Protein AF-A0A4Y9N302-F1 (afdb_monomer)

Radius of gyration: 17.08 Å; Cα contacts (8 Å, |Δi|>4): 299; chains: 1; bounding box: 38×43×48 Å

Solvent-accessible surface area (backbone atoms only — not comparable to full-atom values): 9392 Å² total; per-residue (Å²): 112,62,67,74,56,30,65,70,65,57,60,76,39,62,42,26,32,60,90,46,72,69,55,69,71,56,55,50,49,27,52,61,45,20,74,65,37,70,41,76,93,71,34,66,28,55,51,74,52,76,30,63,53,69,68,52,46,50,50,50,50,64,43,57,48,73,96,61,83,72,51,81,61,54,59,28,48,70,27,34,35,30,40,37,32,38,20,17,19,53,60,39,44,34,54,58,49,28,35,84,93,62,80,48,62,79,53,60,65,85,80,45,90,61,65,54,36,53,52,30,35,50,45,16,50,48,37,28,50,45,42,32,39,51,74,73,32,29,28,28,79,46,73,67,50,78,88,27,49,64,54,43,27,62,76,69,68,50,55,90,63,48,41,78,72,27,34,38,35,33,22,39,66,91

Mean predicted aligned error: 3.09 Å

Foldseek 3Di:
DPLVVLVVPQDAFQAFQLVFADDVVLVVVLQVQLQVFDADLNLSQKDKDKDQDLVSLVLLCVLQDDPDDDDPRRVRNSSQRIKIFIWFFQVSVLCSCLDPVNPHNPSDCVVCPDSRSLVRSVRSLVSSSSSLVVVQKHKHWAARDPVSQVVSCVSRVPDPSIGGSTMIRIHHRD

pLDDT: mean 96.17, std 3.77, range [78.62, 98.88]

Sequence (174 aa):
MEFASVVRRRHMVRDYDPDRPVPPQVRDRLLEHAVRAPSAGFSQGWAFLVLESAEERDLFWSVTTDDGAPDGWLTRMRRAPLLVVPLSNKSAYLDRYAEPDKGWTDRDESRWPVPYWDVDAGMASLLMLLTAVDEGLGACFFGVPGERVAGFREAFGVPPEYRPVGCVSVGYPG

Secondary structure (DSSP, 8-state):
--HHHHHHH--B---B-TTSPPPHHHHHHHHHHHTTS--G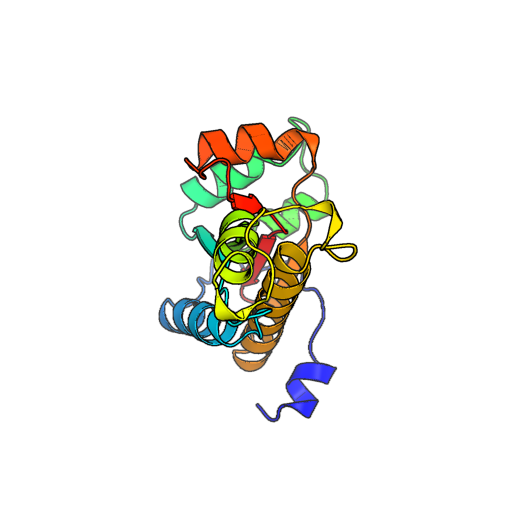GG---EEEEEE-SHHHHHHHHHHHS-SSPP-HHHHHHTT-SEEEEEEEEHHHHHHHHTSGGGS--S--GGG-SS-HHHHHHHHHHHHHHHHHHHTT-EEEEEPPPGGGHHHHHHHHT--TTEEE--EEEEE-B-

Structure (mmCIF, N/CA/C/O backbone):
data_AF-A0A4Y9N302-F1
#
_entry.id   AF-A0A4Y9N302-F1
#
loop_
_atom_site.group_PDB
_atom_site.id
_atom_site.type_symbol
_atom_site.label_atom_id
_atom_site.label_alt_id
_atom_site.label_comp_id
_atom_site.label_asym_id
_atom_site.label_entity_id
_atom_site.label_seq_id
_atom_site.pdbx_PDB_ins_code
_atom_site.Cartn_x
_atom_site.Cartn_y
_atom_site.Cartn_z
_atom_site.occupancy
_atom_site.B_iso_or_equiv
_atom_site.auth_seq_id
_atom_site.auth_comp_id
_atom_site.auth_asym_id
_atom_site.auth_atom_id
_atom_site.pdbx_PDB_model_num
ATOM 1 N N . MET A 1 1 ? -7.399 -20.705 6.378 1.00 86.88 1 MET A N 1
ATOM 2 C CA . MET A 1 1 ? -8.772 -20.884 5.841 1.00 86.88 1 MET A CA 1
ATOM 3 C C . MET A 1 1 ? -8.670 -21.514 4.454 1.00 86.88 1 MET A C 1
ATOM 5 O O . MET A 1 1 ? -7.649 -21.350 3.806 1.00 86.88 1 MET A O 1
ATOM 9 N N . GLU A 1 2 ? -9.690 -22.222 3.959 1.00 96.19 2 GLU A N 1
ATOM 10 C CA . GLU A 1 2 ? -9.692 -22.654 2.549 1.00 96.19 2 GLU A CA 1
ATOM 11 C C . GLU A 1 2 ? -9.804 -21.452 1.596 1.00 96.19 2 GLU A C 1
ATOM 13 O O . GLU A 1 2 ? -10.616 -20.551 1.832 1.00 96.19 2 GLU A O 1
ATOM 18 N N . PHE A 1 3 ? -9.057 -21.459 0.487 1.00 97.12 3 PHE A N 1
ATOM 19 C CA . PHE A 1 3 ? -8.963 -20.317 -0.439 1.00 97.12 3 PHE A CA 1
ATOM 20 C C . PHE A 1 3 ? -10.329 -19.816 -0.936 1.00 97.12 3 PHE A C 1
ATOM 22 O O . PHE A 1 3 ? -10.603 -18.616 -0.930 1.00 97.12 3 PHE A O 1
ATOM 29 N N . ALA A 1 4 ? -11.238 -20.726 -1.300 1.00 97.94 4 ALA A N 1
ATOM 30 C CA . ALA A 1 4 ? -12.578 -20.352 -1.757 1.00 97.94 4 ALA A CA 1
ATOM 31 C C . ALA A 1 4 ? -13.372 -19.563 -0.697 1.00 97.94 4 ALA A C 1
ATOM 33 O O . ALA A 1 4 ? -14.186 -18.701 -1.036 1.00 97.94 4 ALA A O 1
ATOM 34 N N . SER A 1 5 ? -13.133 -19.833 0.588 1.00 98.00 5 SER A N 1
ATOM 35 C CA . SER A 1 5 ? -13.753 -19.096 1.691 1.00 98.00 5 SER A CA 1
ATOM 36 C C . SER A 1 5 ? -13.140 -17.706 1.851 1.00 98.00 5 SER A C 1
ATOM 38 O O . SER A 1 5 ? -13.890 -16.755 2.063 1.00 98.00 5 SER A O 1
ATOM 40 N N . VAL A 1 6 ? -11.822 -17.568 1.673 1.00 98.31 6 VAL A N 1
ATOM 41 C CA . VAL A 1 6 ? -11.130 -16.267 1.672 1.00 98.31 6 VAL A CA 1
ATOM 42 C C . VAL A 1 6 ? -11.713 -15.364 0.585 1.00 98.31 6 VAL A C 1
ATOM 44 O O . VAL A 1 6 ? -12.171 -14.259 0.870 1.00 98.31 6 VAL A O 1
ATOM 47 N N . VAL A 1 7 ? -11.797 -15.867 -0.650 1.00 97.94 7 VAL A N 1
ATOM 48 C CA . VAL A 1 7 ? -12.329 -15.109 -1.794 1.00 97.94 7 VAL A CA 1
ATOM 49 C C . VAL A 1 7 ? -13.774 -14.662 -1.559 1.00 97.94 7 VAL A C 1
ATOM 51 O O . VAL A 1 7 ? -14.108 -13.511 -1.829 1.00 97.94 7 VAL A O 1
ATOM 54 N N . ARG A 1 8 ? -14.631 -15.540 -1.018 1.00 97.88 8 ARG A N 1
ATOM 55 C CA . ARG A 1 8 ? -16.038 -15.212 -0.719 1.00 97.88 8 ARG A CA 1
ATOM 56 C C . ARG A 1 8 ? -16.192 -14.194 0.407 1.00 97.88 8 ARG A C 1
ATOM 58 O O . ARG A 1 8 ? -17.099 -13.371 0.353 1.00 97.88 8 ARG A O 1
ATOM 65 N N . ARG A 1 9 ? -15.352 -14.275 1.442 1.00 97.50 9 ARG A N 1
ATOM 66 C CA . ARG A 1 9 ? -15.421 -13.388 2.613 1.00 97.50 9 ARG A CA 1
ATOM 67 C C . ARG A 1 9 ? -14.795 -12.029 2.363 1.00 97.50 9 ARG A C 1
ATOM 69 O O . ARG A 1 9 ? -15.166 -11.078 3.047 1.00 97.50 9 ARG A O 1
ATOM 76 N N . ARG A 1 10 ? -13.864 -11.918 1.414 1.00 97.06 10 ARG A N 1
ATOM 77 C CA . ARG A 1 10 ? -13.192 -10.658 1.111 1.00 97.06 10 ARG A CA 1
ATOM 78 C C . ARG A 1 10 ? -14.229 -9.583 0.775 1.00 97.06 10 ARG A C 1
ATOM 80 O O . ARG A 1 10 ? -14.979 -9.693 -0.193 1.00 97.06 10 ARG A O 1
ATOM 87 N N . HIS A 1 11 ? -14.232 -8.519 1.571 1.00 97.56 11 HIS A N 1
ATOM 88 C CA . HIS A 1 11 ? -14.958 -7.263 1.376 1.00 97.56 11 HIS A CA 1
ATOM 89 C C . HIS A 1 11 ? -14.123 -6.108 1.942 1.00 97.56 11 HIS A C 1
ATOM 91 O O . HIS A 1 11 ? -13.167 -6.346 2.672 1.00 97.56 11 HIS A O 1
ATOM 97 N N . MET A 1 12 ? -14.412 -4.870 1.527 1.00 98.38 12 MET A N 1
ATOM 98 C CA . MET A 1 12 ? -13.672 -3.706 2.028 1.00 98.38 12 MET A CA 1
ATOM 99 C C . MET A 1 12 ? -14.248 -3.296 3.385 1.00 98.38 12 MET A C 1
ATOM 101 O O . MET A 1 12 ? -15.360 -2.763 3.435 1.00 98.38 12 MET A O 1
ATOM 105 N N . VAL A 1 13 ? -13.500 -3.554 4.456 1.00 98.38 13 VAL A N 1
ATOM 106 C CA . VAL A 1 13 ? -13.839 -3.155 5.830 1.00 98.38 13 VAL A CA 1
ATOM 107 C C . VAL A 1 13 ? -13.340 -1.736 6.054 1.00 98.38 13 VAL A C 1
ATOM 109 O O . VAL A 1 13 ? -12.205 -1.428 5.731 1.00 98.38 13 VAL A O 1
ATOM 112 N N . ARG A 1 14 ? -14.201 -0.842 6.537 1.00 97.94 14 ARG A N 1
ATOM 113 C CA . ARG A 1 14 ? -13.901 0.600 6.618 1.00 97.94 14 ARG A CA 1
ATOM 114 C C . ARG A 1 14 ? -14.099 1.169 8.017 1.00 97.94 14 ARG A C 1
ATOM 116 O O . ARG A 1 14 ? -14.286 2.370 8.157 1.00 97.94 14 ARG A O 1
ATOM 123 N N . ASP A 1 15 ? -14.126 0.292 9.011 1.00 98.25 15 ASP A N 1
ATOM 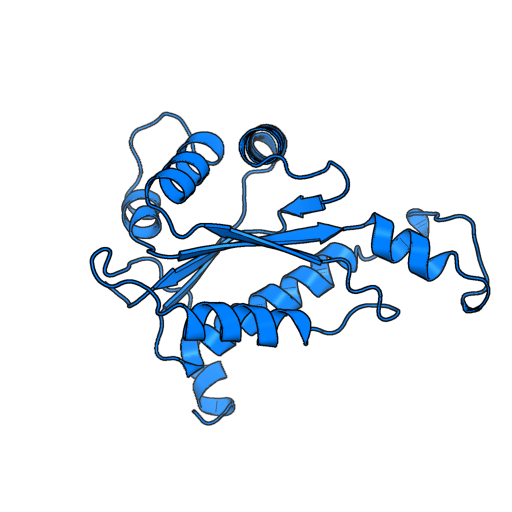124 C CA . ASP A 1 15 ? -14.219 0.616 10.427 1.00 98.25 15 ASP A CA 1
ATOM 125 C C . ASP A 1 15 ? -13.499 -0.466 11.225 1.00 98.25 15 ASP A C 1
ATOM 127 O O . ASP A 1 15 ? -13.547 -1.644 10.856 1.00 98.25 15 ASP A O 1
ATOM 131 N N . TYR A 1 16 ? -12.816 -0.053 12.282 1.00 98.44 16 TYR A N 1
ATOM 132 C CA . TYR A 1 16 ? -11.851 -0.881 12.987 1.00 98.44 16 TYR A CA 1
ATOM 133 C C . TYR A 1 16 ? -11.934 -0.675 14.497 1.00 98.44 16 TYR A C 1
ATOM 135 O O . TYR A 1 16 ? -12.351 0.386 14.964 1.00 98.44 16 TYR A O 1
ATOM 143 N N . ASP A 1 17 ? -11.501 -1.676 15.252 1.00 97.75 17 ASP A N 1
ATOM 144 C CA . ASP A 1 17 ? -11.168 -1.553 16.669 1.00 97.75 17 ASP A CA 1
ATOM 145 C C . ASP A 1 17 ? -9.776 -0.893 16.805 1.00 97.75 17 ASP A C 1
ATOM 147 O O . ASP A 1 17 ? -8.774 -1.524 16.447 1.00 97.75 17 ASP A O 1
ATOM 151 N N . PRO A 1 18 ? -9.684 0.370 17.271 1.00 95.25 18 PRO A N 1
ATOM 152 C CA . PRO A 1 18 ? -8.421 1.096 17.365 1.00 95.25 18 PRO A CA 1
ATOM 153 C C . PRO A 1 18 ? -7.552 0.626 18.536 1.00 95.25 18 PRO A C 1
ATOM 155 O O . PRO A 1 18 ? -6.348 0.877 18.525 1.00 95.25 18 PRO A O 1
ATOM 158 N N . ASP A 1 19 ? -8.140 -0.051 19.527 1.00 95.69 19 ASP A N 1
ATOM 159 C CA . ASP A 1 19 ? -7.452 -0.481 20.747 1.00 95.69 19 ASP A CA 1
ATOM 160 C C . ASP A 1 19 ? -6.820 -1.871 20.583 1.00 95.69 19 ASP A C 1
ATOM 162 O O . ASP A 1 19 ? -6.051 -2.331 21.434 1.00 95.69 19 ASP A O 1
ATOM 166 N N . ARG A 1 20 ? -7.115 -2.550 19.467 1.00 97.12 20 ARG A N 1
ATOM 167 C CA . ARG A 1 20 ? -6.610 -3.887 19.165 1.00 97.12 20 ARG A CA 1
ATOM 168 C C . ARG A 1 20 ? -5.580 -3.862 18.027 1.00 97.12 20 ARG A C 1
ATOM 170 O O . ARG A 1 20 ? -5.960 -3.847 16.854 1.00 97.12 20 ARG A O 1
ATOM 177 N N . PRO A 1 21 ? -4.272 -3.939 18.336 1.00 96.25 21 PRO A N 1
ATOM 178 C CA . PRO A 1 21 ? -3.229 -3.879 17.318 1.00 96.25 21 PRO A CA 1
ATOM 179 C C . PRO A 1 21 ? -3.206 -5.135 16.437 1.00 96.25 21 PRO A C 1
ATOM 181 O O . PRO A 1 21 ? -3.556 -6.239 16.869 1.00 96.25 21 PRO A O 1
ATOM 184 N N . VAL A 1 22 ? -2.726 -4.977 15.201 1.00 98.25 22 VAL A N 1
ATOM 185 C CA . VAL A 1 22 ? -2.366 -6.110 14.338 1.00 98.25 22 VAL A CA 1
ATOM 186 C C . VAL A 1 22 ? -1.066 -6.723 14.874 1.00 98.25 22 VAL A C 1
ATOM 188 O O . VAL A 1 22 ? -0.086 -5.996 15.025 1.00 98.25 22 VAL A O 1
ATOM 191 N N . PRO A 1 23 ? -1.012 -8.034 15.179 1.00 97.88 23 PRO A N 1
ATOM 192 C CA . PRO A 1 23 ? 0.224 -8.647 15.654 1.00 97.88 23 PRO A CA 1
ATOM 193 C C . PRO A 1 23 ? 1.345 -8.533 14.602 1.00 97.88 23 PRO A C 1
ATOM 195 O O . PRO A 1 23 ? 1.070 -8.776 13.422 1.00 97.88 23 PRO A O 1
ATOM 198 N N . PRO A 1 24 ? 2.606 -8.259 14.991 1.00 97.75 24 PRO A N 1
ATOM 199 C CA . PRO A 1 24 ? 3.719 -8.107 14.048 1.00 97.75 24 PRO A CA 1
ATOM 200 C C . PRO A 1 24 ? 3.880 -9.287 13.085 1.00 97.75 24 PRO A C 1
ATOM 202 O O . PRO A 1 24 ? 4.119 -9.097 11.901 1.00 97.75 24 PRO A O 1
ATOM 205 N N . GLN A 1 25 ? 3.636 -10.514 13.550 1.00 98.19 25 GLN A N 1
ATOM 206 C CA . GLN A 1 25 ? 3.733 -11.717 12.717 1.00 98.19 25 GLN A CA 1
ATOM 207 C C . GLN A 1 25 ? 2.663 -11.759 11.619 1.00 98.19 25 GLN A C 1
ATOM 209 O O . GLN A 1 25 ? 2.878 -12.367 10.576 1.00 98.19 25 GLN A O 1
ATOM 214 N N . VAL A 1 26 ? 1.502 -11.137 11.845 1.00 98.06 26 VAL A N 1
ATOM 215 C CA . VAL A 1 26 ? 0.450 -11.020 10.828 1.00 98.06 26 VAL A CA 1
ATOM 216 C C . VAL A 1 26 ? 0.833 -9.966 9.790 1.00 98.06 26 VAL A C 1
ATOM 218 O O . VAL A 1 26 ? 0.681 -10.207 8.594 1.00 98.06 26 VAL A O 1
ATOM 221 N N . ARG A 1 27 ? 1.383 -8.825 10.228 1.00 98.00 27 ARG A N 1
ATOM 222 C CA . ARG A 1 27 ? 1.984 -7.820 9.336 1.00 98.00 27 ARG A CA 1
ATOM 223 C C . ARG A 1 27 ? 3.083 -8.435 8.471 1.00 98.00 27 ARG A C 1
ATOM 225 O O . ARG A 1 27 ? 3.084 -8.230 7.262 1.00 98.00 27 ARG A O 1
ATOM 232 N N . ASP A 1 28 ? 3.981 -9.213 9.060 1.00 98.50 28 ASP A N 1
ATOM 233 C CA . ASP A 1 28 ? 5.071 -9.844 8.318 1.00 98.50 28 ASP A CA 1
ATOM 234 C C . ASP A 1 28 ? 4.516 -10.824 7.272 1.00 98.50 28 ASP A C 1
ATOM 236 O O . ASP A 1 28 ? 4.903 -10.750 6.109 1.00 98.50 28 ASP A O 1
ATOM 240 N N . ARG A 1 29 ? 3.501 -11.633 7.621 1.00 98.62 29 ARG A N 1
ATOM 241 C CA . ARG A 1 29 ? 2.801 -12.501 6.654 1.00 98.62 29 ARG A CA 1
ATOM 242 C C . ARG A 1 29 ? 2.115 -11.732 5.524 1.00 98.62 29 ARG A C 1
ATOM 244 O O . ARG A 1 29 ? 2.146 -12.184 4.381 1.00 98.62 29 ARG A O 1
ATOM 251 N N . LEU A 1 30 ? 1.519 -10.568 5.808 1.00 98.56 30 LEU A N 1
ATOM 252 C CA . LEU A 1 30 ? 0.952 -9.693 4.772 1.00 98.56 30 LEU A CA 1
ATOM 253 C C . LEU A 1 30 ? 2.017 -9.322 3.733 1.00 98.56 30 LEU A C 1
ATOM 255 O O . LEU A 1 30 ? 1.771 -9.455 2.534 1.00 98.56 30 LEU A O 1
ATOM 259 N N . LEU A 1 31 ? 3.201 -8.907 4.188 1.00 98.69 31 LEU A N 1
ATOM 260 C CA . LEU A 1 31 ? 4.313 -8.511 3.322 1.00 98.69 31 LEU A CA 1
ATOM 261 C C . LEU A 1 31 ? 4.943 -9.712 2.602 1.00 98.69 31 LEU A C 1
ATOM 263 O O . LEU A 1 31 ? 5.202 -9.639 1.402 1.00 98.69 31 LEU A O 1
ATOM 267 N N . GLU A 1 32 ? 5.131 -10.835 3.298 1.00 98.56 32 GLU A N 1
ATOM 268 C CA . GLU A 1 32 ? 5.638 -12.088 2.726 1.00 98.56 32 GLU A CA 1
ATOM 269 C C . GLU A 1 32 ? 4.752 -12.599 1.589 1.00 98.56 32 GLU A C 1
ATOM 271 O O . GLU A 1 32 ? 5.259 -13.070 0.570 1.00 98.56 32 GLU A O 1
ATOM 276 N N . HIS A 1 33 ? 3.430 -12.499 1.727 1.00 98.69 33 HIS A N 1
ATOM 277 C CA . HIS A 1 33 ? 2.511 -12.840 0.647 1.00 98.69 33 HIS A CA 1
ATOM 278 C C . HIS A 1 33 ? 2.482 -11.766 -0.442 1.00 98.69 33 HIS A C 1
ATOM 280 O O . HIS A 1 33 ? 2.421 -12.117 -1.617 1.00 98.69 33 HIS A O 1
ATOM 286 N N . ALA A 1 34 ? 2.584 -10.478 -0.098 1.00 98.62 34 ALA A N 1
ATOM 287 C CA . ALA A 1 34 ? 2.632 -9.395 -1.082 1.00 98.62 34 ALA A CA 1
ATOM 288 C C . ALA A 1 34 ? 3.779 -9.582 -2.090 1.00 98.62 34 ALA A C 1
ATOM 290 O O . ALA A 1 34 ? 3.559 -9.473 -3.296 1.00 98.62 34 ALA A O 1
ATOM 291 N N . VAL A 1 35 ? 4.978 -9.957 -1.623 1.00 98.06 35 VAL A N 1
ATOM 292 C CA . VAL A 1 35 ? 6.149 -10.194 -2.493 1.00 98.06 35 VAL A CA 1
ATOM 293 C C . VAL A 1 35 ? 6.038 -11.456 -3.359 1.00 98.06 35 VAL A C 1
ATOM 295 O O . VAL A 1 35 ? 6.882 -11.682 -4.224 1.00 98.06 35 VAL A O 1
ATOM 298 N N . ARG A 1 36 ? 5.006 -12.289 -3.160 1.00 98.31 36 ARG A N 1
ATOM 299 C CA . ARG A 1 36 ? 4.688 -13.430 -4.037 1.00 98.31 36 ARG A CA 1
ATOM 300 C C . ARG A 1 36 ? 3.814 -13.046 -5.227 1.00 98.31 36 ARG A C 1
ATOM 302 O O . ARG A 1 36 ? 3.517 -13.919 -6.045 1.00 98.31 36 ARG A O 1
ATOM 309 N N . ALA A 1 37 ? 3.401 -11.784 -5.335 1.00 97.88 37 ALA A N 1
ATOM 310 C CA . ALA A 1 37 ? 2.712 -11.295 -6.518 1.00 97.88 37 ALA A CA 1
ATOM 311 C C . ALA A 1 37 ? 3.556 -11.542 -7.780 1.00 97.88 37 ALA A C 1
ATOM 313 O O . ALA A 1 37 ? 4.791 -11.496 -7.726 1.00 97.88 37 ALA A O 1
ATOM 314 N N . PRO A 1 38 ? 2.922 -11.822 -8.931 1.00 97.50 38 PRO A N 1
ATOM 315 C CA . PRO A 1 38 ? 3.657 -11.872 -10.184 1.00 97.50 38 PRO A CA 1
ATOM 316 C C . PRO A 1 38 ? 4.281 -10.498 -10.469 1.00 97.50 38 PRO A C 1
ATOM 318 O O . PRO A 1 38 ? 3.702 -9.466 -10.139 1.00 97.50 38 PRO A O 1
ATOM 321 N N . SER A 1 39 ? 5.458 -10.496 -11.102 1.00 97.50 39 SER A N 1
ATOM 322 C CA . SER A 1 39 ? 6.024 -9.292 -11.715 1.00 97.50 39 SER A CA 1
ATOM 323 C C . SER A 1 39 ? 6.430 -9.539 -13.154 1.00 97.50 39 SER A C 1
ATOM 325 O O . SER A 1 39 ? 7.086 -10.541 -13.466 1.00 97.50 39 SER A O 1
ATOM 327 N N . ALA A 1 40 ? 6.110 -8.596 -14.037 1.00 95.56 40 ALA A N 1
ATOM 328 C CA . ALA A 1 40 ? 6.573 -8.632 -15.414 1.00 95.56 40 ALA A CA 1
ATOM 329 C C . ALA A 1 40 ? 8.108 -8.711 -15.443 1.00 95.56 40 ALA A C 1
ATOM 331 O O . ALA A 1 40 ? 8.804 -7.904 -14.830 1.00 95.56 40 ALA A O 1
ATOM 332 N N . GLY A 1 41 ? 8.656 -9.706 -16.146 1.00 94.00 41 GLY A N 1
ATOM 333 C CA . GLY A 1 41 ? 10.107 -9.908 -16.247 1.00 94.00 41 GLY A CA 1
ATOM 334 C C . GLY A 1 41 ? 10.813 -10.243 -14.928 1.00 94.00 41 GLY A C 1
ATOM 335 O O . GLY A 1 41 ? 12.040 -10.185 -14.899 1.00 94.00 41 GLY A O 1
ATOM 336 N N . PHE A 1 42 ? 10.067 -10.600 -13.874 1.00 95.69 42 PHE A N 1
ATOM 337 C CA . PHE A 1 42 ? 10.581 -10.759 -12.510 1.00 95.69 42 PHE A CA 1
ATOM 338 C C . PHE A 1 42 ? 11.210 -9.469 -11.950 1.00 95.69 42 PHE A C 1
ATOM 340 O O . PHE A 1 42 ? 12.169 -9.522 -11.188 1.00 95.69 42 PHE A O 1
ATOM 347 N N . SER A 1 43 ? 10.684 -8.306 -12.358 1.00 96.81 43 SER A N 1
ATOM 348 C CA . SER A 1 43 ? 11.251 -6.993 -12.011 1.00 96.81 43 SER A CA 1
ATOM 349 C C . SER A 1 43 ? 11.113 -6.644 -10.529 1.00 96.81 43 SER A C 1
ATOM 351 O O . SER A 1 43 ? 11.897 -5.844 -10.035 1.00 96.81 43 SER A O 1
ATOM 353 N N . GLN A 1 44 ? 10.110 -7.207 -9.837 1.00 97.06 44 GLN A N 1
ATOM 354 C CA . GLN A 1 44 ? 9.843 -6.968 -8.409 1.00 97.06 44 GLN A CA 1
ATOM 355 C C . GLN A 1 44 ? 9.862 -5.478 -8.023 1.00 97.06 44 GLN A C 1
ATOM 357 O O . GLN A 1 44 ? 10.341 -5.100 -6.957 1.00 97.06 44 GLN A O 1
ATOM 362 N N . GLY A 1 45 ? 9.366 -4.612 -8.915 1.00 97.12 45 GLY A N 1
ATOM 363 C CA . GLY A 1 45 ? 9.432 -3.160 -8.756 1.00 97.12 45 GLY A CA 1
ATOM 364 C C . GLY A 1 45 ? 8.356 -2.632 -7.816 1.00 97.12 45 GLY A C 1
ATOM 365 O O . GLY A 1 45 ? 7.535 -1.814 -8.225 1.00 97.12 45 GLY A O 1
ATOM 366 N N . TRP A 1 46 ? 8.340 -3.124 -6.581 1.00 97.00 46 TRP A N 1
ATOM 367 C CA . TRP A 1 46 ? 7.468 -2.666 -5.509 1.00 97.00 46 TRP A CA 1
ATOM 368 C C . TRP A 1 46 ? 8.260 -2.403 -4.230 1.00 97.00 46 TRP A C 1
ATOM 370 O O . TRP A 1 46 ? 9.262 -3.056 -3.945 1.00 97.00 46 TRP A O 1
ATOM 380 N N . ALA A 1 47 ? 7.765 -1.471 -3.427 1.00 98.00 47 ALA A N 1
ATOM 381 C CA . ALA A 1 47 ? 8.150 -1.295 -2.034 1.00 98.00 47 ALA A CA 1
ATOM 382 C C . ALA A 1 47 ? 6.889 -1.112 -1.183 1.00 98.00 47 ALA A C 1
ATOM 384 O O . ALA A 1 47 ? 5.825 -0.770 -1.702 1.00 98.00 47 ALA A O 1
ATOM 385 N N . PHE A 1 48 ? 6.997 -1.335 0.123 1.00 98.62 48 PHE A N 1
ATOM 386 C CA . PHE A 1 48 ? 5.873 -1.215 1.047 1.00 98.62 48 PHE A CA 1
ATOM 387 C C . PHE A 1 48 ? 6.270 -0.295 2.196 1.00 98.62 48 PHE A C 1
ATOM 389 O O . PHE A 1 48 ? 7.151 -0.635 2.982 1.00 98.62 48 PHE A O 1
ATOM 396 N N . LEU A 1 49 ? 5.629 0.871 2.283 1.00 98.69 49 LEU A N 1
ATOM 397 C CA . LEU A 1 49 ? 5.749 1.741 3.449 1.00 98.69 49 LEU A CA 1
ATOM 398 C C . LEU A 1 49 ? 4.729 1.278 4.492 1.00 98.69 49 LEU A C 1
ATOM 400 O O . LEU A 1 49 ? 3.526 1.291 4.235 1.00 98.69 49 LEU A O 1
ATOM 404 N N . VAL A 1 50 ? 5.221 0.843 5.644 1.00 98.69 50 VAL A N 1
ATOM 405 C CA . VAL A 1 50 ? 4.418 0.315 6.749 1.00 98.69 50 VAL A CA 1
ATOM 406 C C . VAL A 1 50 ? 4.305 1.391 7.819 1.00 98.69 50 VAL A C 1
ATOM 408 O O . VAL A 1 50 ? 5.325 1.930 8.232 1.00 98.69 50 VAL A O 1
ATOM 411 N N . LEU A 1 51 ? 3.081 1.685 8.255 1.00 98.62 51 LEU A N 1
ATOM 412 C CA . LEU A 1 51 ? 2.780 2.680 9.282 1.00 98.62 51 LEU A CA 1
ATOM 413 C C . LEU A 1 51 ? 1.999 2.000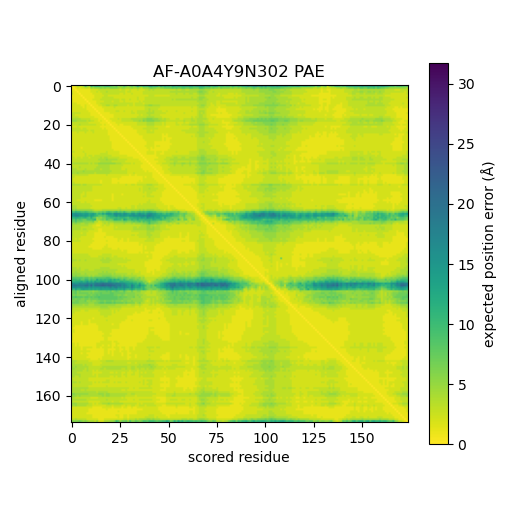 10.413 1.00 98.62 51 LEU A C 1
ATOM 415 O O . LEU A 1 51 ? 0.852 1.576 10.220 1.00 98.62 51 LEU A O 1
ATOM 419 N N . GLU A 1 52 ? 2.622 1.887 11.580 1.00 95.62 52 GLU A N 1
ATOM 420 C CA . GLU A 1 52 ? 2.082 1.191 12.756 1.00 95.62 52 GLU A CA 1
ATOM 421 C C . GLU A 1 52 ? 1.848 2.155 13.919 1.00 95.62 52 GLU A C 1
ATOM 423 O O . GLU A 1 52 ? 0.846 2.049 14.635 1.00 95.62 52 GLU A O 1
ATOM 428 N N . SER A 1 53 ? 2.747 3.124 14.104 1.00 96.94 53 SER A N 1
ATOM 429 C CA . SER A 1 53 ? 2.636 4.080 15.198 1.00 96.94 53 SER A CA 1
ATOM 430 C C . SER A 1 53 ? 1.449 5.027 14.984 1.00 96.94 53 SER A C 1
ATOM 432 O O . SER A 1 53 ? 0.959 5.228 13.867 1.00 96.94 53 SER A O 1
ATOM 434 N N . ALA A 1 54 ? 0.932 5.597 16.075 1.00 97.00 54 ALA A N 1
ATOM 435 C CA . ALA A 1 54 ? -0.093 6.632 15.970 1.00 97.00 54 ALA A CA 1
ATOM 436 C C . ALA A 1 54 ? 0.459 7.859 15.230 1.00 97.00 54 ALA A C 1
ATOM 438 O O . ALA A 1 54 ? -0.210 8.368 14.337 1.00 97.00 54 ALA A O 1
ATOM 439 N N . GLU A 1 55 ? 1.703 8.259 15.517 1.00 98.25 55 GLU A N 1
ATOM 440 C CA . GLU A 1 55 ? 2.346 9.404 14.866 1.00 98.25 55 GLU A CA 1
ATOM 441 C C . GLU A 1 55 ? 2.497 9.207 13.350 1.00 98.25 55 GLU A C 1
ATOM 443 O O . GLU A 1 55 ? 2.208 10.118 12.576 1.00 98.25 55 GLU A O 1
ATOM 448 N N . GLU A 1 56 ? 2.904 8.014 12.909 1.00 98.25 56 GLU A N 1
ATOM 449 C CA . GLU A 1 56 ? 3.044 7.673 11.489 1.00 98.25 56 GLU A CA 1
ATOM 450 C C . GLU A 1 56 ? 1.701 7.729 10.753 1.00 98.25 56 GLU A C 1
ATOM 452 O O . GLU A 1 56 ? 1.596 8.286 9.655 1.00 98.25 56 GLU A O 1
ATOM 457 N N . ARG A 1 57 ? 0.651 7.166 11.363 1.00 98.12 57 ARG A N 1
ATOM 458 C CA . ARG A 1 57 ? -0.702 7.178 10.795 1.00 98.12 57 ARG A CA 1
ATOM 459 C C . ARG A 1 57 ? -1.281 8.591 10.780 1.00 98.12 57 ARG A C 1
ATOM 461 O O . ARG A 1 57 ? -1.861 8.987 9.771 1.00 98.12 57 ARG A O 1
ATOM 468 N N . ASP A 1 58 ? -1.091 9.368 11.840 1.00 97.62 58 ASP A N 1
ATOM 469 C CA . ASP A 1 58 ? -1.540 10.761 11.914 1.00 97.62 58 ASP A CA 1
ATOM 470 C C . ASP A 1 58 ? -0.844 11.635 10.867 1.00 97.62 58 ASP A C 1
ATOM 472 O O . ASP A 1 58 ? -1.507 12.431 10.196 1.00 97.62 58 ASP A O 1
ATOM 476 N N . LEU A 1 59 ? 0.463 11.441 10.658 1.00 98.50 59 LEU A N 1
ATOM 477 C CA . LEU A 1 59 ? 1.202 12.094 9.580 1.00 98.50 59 LEU A CA 1
ATOM 478 C C . LEU A 1 59 ? 0.649 11.703 8.206 1.00 98.50 59 LEU A C 1
ATOM 480 O O . LEU A 1 59 ? 0.437 12.570 7.363 1.00 98.50 59 LEU A O 1
ATOM 484 N N . PHE A 1 60 ? 0.360 10.419 7.976 1.00 98.50 60 PHE A N 1
ATOM 485 C CA . PHE A 1 60 ? -0.234 9.976 6.714 1.00 98.50 60 PHE A CA 1
ATOM 486 C C . PHE A 1 60 ? -1.556 10.686 6.447 1.00 98.50 60 PHE A C 1
ATOM 488 O O . PHE A 1 60 ? -1.755 11.235 5.364 1.00 98.50 60 PHE A O 1
ATOM 495 N N . TRP A 1 61 ? -2.456 10.721 7.428 1.00 97.69 61 TRP A N 1
ATOM 496 C CA . TRP A 1 61 ? -3.749 11.371 7.252 1.00 97.69 61 TRP A CA 1
ATOM 497 C C . TRP A 1 61 ? -3.624 12.888 7.098 1.00 97.69 61 TRP A C 1
ATOM 499 O O . TRP A 1 61 ? -4.362 13.458 6.298 1.00 97.69 61 TRP A O 1
ATOM 509 N N . SER A 1 62 ? -2.697 13.549 7.797 1.00 96.81 62 SER A N 1
ATOM 510 C CA . SER A 1 62 ? -2.519 15.003 7.685 1.00 96.81 62 SER A CA 1
ATOM 511 C C . SER A 1 62 ? -2.031 15.443 6.302 1.00 96.81 62 SER A C 1
ATOM 513 O O . SER A 1 62 ? -2.448 16.491 5.823 1.00 96.81 62 SER A O 1
ATOM 515 N N . VAL A 1 63 ? -1.214 14.632 5.620 1.00 97.31 63 VAL A N 1
ATOM 516 C CA . VAL A 1 63 ? -0.682 14.982 4.289 1.00 97.31 63 VAL A CA 1
ATOM 517 C C . VAL A 1 63 ? -1.511 14.440 3.125 1.00 97.31 63 VAL A C 1
ATOM 519 O O . VAL A 1 63 ? -1.328 14.878 1.990 1.00 97.31 63 VAL A O 1
ATOM 522 N N . THR A 1 64 ? -2.419 13.491 3.375 1.0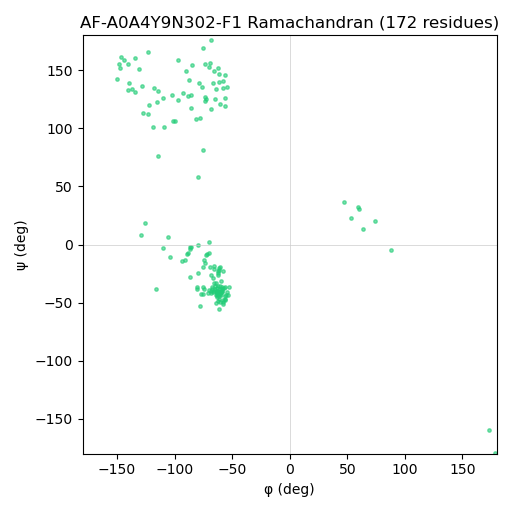0 96.75 64 THR A N 1
ATOM 523 C CA . THR A 1 64 ? -3.235 12.844 2.326 1.00 96.75 64 THR A CA 1
ATOM 524 C C . THR A 1 64 ? -4.715 13.213 2.353 1.00 96.75 64 THR A C 1
ATOM 526 O O . THR A 1 64 ? -5.452 12.791 1.460 1.00 96.75 64 THR A O 1
ATOM 529 N N . THR A 1 65 ? -5.159 14.007 3.329 1.00 94.69 65 THR A N 1
ATOM 530 C CA . THR A 1 65 ? -6.550 14.475 3.438 1.00 94.69 65 THR A CA 1
ATOM 531 C C . THR A 1 65 ? -6.629 15.996 3.475 1.00 94.69 65 THR A C 1
ATOM 533 O O . THR A 1 65 ? -5.614 16.673 3.619 1.00 94.69 65 THR A O 1
ATOM 536 N N . ASP A 1 66 ? -7.828 16.537 3.272 1.00 88.50 66 ASP A N 1
ATOM 537 C CA . ASP A 1 66 ? -8.061 17.977 3.363 1.00 88.50 66 ASP A CA 1
ATOM 538 C C . ASP A 1 66 ? -8.044 18.466 4.816 1.00 88.50 66 ASP A C 1
ATOM 540 O O . ASP A 1 66 ? -8.384 17.726 5.738 1.00 88.50 66 ASP A O 1
ATOM 544 N N . ASP A 1 67 ? -7.739 19.753 5.008 1.00 81.31 67 ASP A N 1
ATOM 545 C CA . ASP A 1 67 ? -7.653 20.408 6.326 1.00 81.31 67 ASP A CA 1
ATOM 546 C C . ASP A 1 67 ? -9.023 20.596 7.019 1.00 81.31 67 ASP A C 1
ATOM 548 O O . ASP A 1 67 ? -9.126 21.199 8.090 1.00 81.31 67 ASP A O 1
ATOM 552 N N . GLY A 1 68 ? -10.104 20.122 6.392 1.00 83.12 68 GLY A N 1
ATOM 553 C CA . GLY A 1 68 ? -11.462 20.186 6.920 1.00 83.12 68 GLY A CA 1
ATOM 554 C C . GLY A 1 68 ? -11.730 19.166 8.030 1.00 83.12 68 GLY A C 1
ATOM 555 O O . GLY A 1 68 ? -10.964 18.232 8.267 1.00 83.12 68 GLY A O 1
ATOM 556 N N . ALA A 1 69 ? -12.873 19.319 8.705 1.00 81.62 69 ALA A N 1
ATOM 557 C CA . ALA A 1 69 ? -13.341 18.303 9.644 1.00 81.62 69 ALA A CA 1
ATOM 558 C C . ALA A 1 69 ? -13.508 16.953 8.917 1.00 81.62 69 ALA A C 1
ATOM 560 O O . ALA A 1 69 ? -14.076 16.931 7.819 1.00 81.62 69 ALA A O 1
ATOM 561 N N . PRO A 1 70 ? -13.042 15.833 9.503 1.00 88.56 70 PRO A N 1
ATOM 562 C CA . PRO A 1 70 ? -13.130 14.541 8.846 1.00 88.56 70 PRO A CA 1
ATOM 563 C C . PRO A 1 70 ? -14.593 14.154 8.653 1.00 88.56 70 PRO A C 1
ATOM 565 O O . PRO A 1 70 ? -15.404 14.234 9.578 1.00 88.56 70 PRO A O 1
ATOM 568 N N . ASP A 1 71 ? -14.931 13.695 7.451 1.00 91.88 71 ASP A N 1
ATOM 569 C CA . ASP A 1 71 ? -16.242 13.113 7.209 1.00 91.88 71 ASP A CA 1
ATOM 570 C C . ASP A 1 71 ? -16.398 11.766 7.950 1.00 91.88 71 ASP A C 1
ATOM 572 O O . ASP A 1 71 ? -15.479 11.238 8.595 1.00 91.88 71 ASP A O 1
ATOM 576 N N . GLY A 1 72 ? -17.593 11.177 7.873 1.00 93.94 72 GLY A N 1
ATOM 577 C CA . GLY A 1 72 ? -17.870 9.898 8.530 1.00 93.94 72 GLY A CA 1
ATOM 578 C C . GLY A 1 72 ? -17.083 8.717 7.950 1.00 93.94 72 GLY A C 1
ATOM 579 O O . GLY A 1 72 ? -16.988 7.673 8.595 1.00 93.94 72 GLY A O 1
ATOM 580 N N . TRP A 1 73 ? -16.542 8.831 6.735 1.00 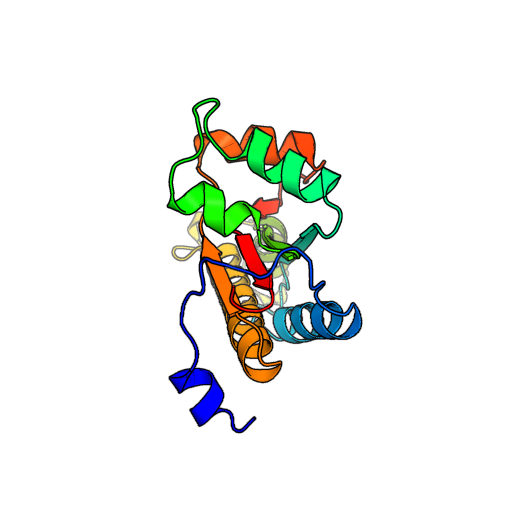94.12 73 TRP A N 1
ATOM 581 C CA . TRP A 1 73 ? -15.673 7.807 6.159 1.00 94.12 73 TRP A CA 1
ATOM 582 C C . TRP A 1 73 ? -14.274 7.914 6.765 1.00 94.12 73 TRP A C 1
ATOM 584 O O . TRP A 1 73 ? -13.788 6.948 7.353 1.00 94.12 73 TRP A O 1
ATOM 594 N N . LEU A 1 74 ? -13.675 9.101 6.718 1.00 94.50 74 LEU A N 1
ATOM 595 C CA . LEU A 1 74 ? -12.336 9.369 7.219 1.00 94.50 74 LEU A CA 1
ATOM 596 C C . LEU A 1 74 ? -12.241 9.119 8.726 1.00 94.50 74 LEU A C 1
ATOM 598 O O . LEU A 1 74 ? -11.282 8.504 9.185 1.00 94.50 74 LEU A O 1
ATOM 602 N N . THR A 1 75 ? -13.269 9.506 9.485 1.00 95.06 75 THR A N 1
ATOM 603 C CA . THR A 1 75 ? -13.353 9.239 10.930 1.00 95.06 75 THR A CA 1
ATOM 604 C C . THR A 1 75 ? -13.200 7.748 11.246 1.00 95.06 75 THR A C 1
ATOM 606 O O . THR A 1 75 ? -12.498 7.385 12.188 1.00 95.06 75 THR A O 1
ATOM 609 N N . ARG A 1 76 ? -13.816 6.867 10.447 1.00 96.94 76 ARG A N 1
ATOM 610 C CA . ARG A 1 76 ? -13.733 5.414 10.653 1.00 96.94 76 ARG A CA 1
ATOM 611 C C . ARG A 1 76 ? -12.438 4.815 10.112 1.00 96.94 76 ARG A C 1
ATOM 613 O O . ARG A 1 76 ? -11.830 3.973 10.764 1.00 96.94 76 ARG A O 1
ATOM 620 N N . MET A 1 77 ? -11.960 5.297 8.969 1.00 97.56 77 MET A N 1
ATOM 621 C CA . MET A 1 77 ? -10.701 4.833 8.381 1.00 97.56 77 MET A CA 1
ATOM 622 C C . MET A 1 77 ? -9.481 5.160 9.250 1.00 97.56 77 MET A C 1
ATOM 624 O O . MET A 1 77 ? -8.575 4.335 9.351 1.00 97.56 77 MET A O 1
ATOM 628 N N . ARG A 1 78 ? -9.478 6.312 9.939 1.00 97.06 78 ARG A N 1
ATOM 629 C CA . ARG A 1 78 ? -8.419 6.702 10.889 1.00 97.06 78 ARG A CA 1
ATOM 630 C C . ARG A 1 78 ? -8.265 5.732 12.068 1.00 97.06 78 ARG A C 1
ATOM 632 O O . ARG A 1 78 ? -7.205 5.698 12.683 1.00 97.06 78 ARG A O 1
ATOM 639 N N . ARG A 1 79 ? -9.280 4.905 12.356 1.00 97.81 79 ARG A N 1
ATOM 640 C CA . ARG A 1 79 ? -9.237 3.888 13.421 1.00 97.81 79 ARG A CA 1
ATOM 641 C C . ARG A 1 79 ? -8.386 2.668 13.057 1.00 97.81 79 ARG A C 1
ATOM 643 O O . ARG A 1 79 ? -8.083 1.882 13.945 1.00 97.81 79 ARG A O 1
ATOM 650 N N . ALA A 1 80 ? -7.997 2.493 11.790 1.00 98.44 80 ALA A N 1
ATOM 651 C CA . ALA A 1 80 ? -7.175 1.362 11.366 1.00 98.44 80 ALA A CA 1
ATOM 652 C C . ALA A 1 80 ? -5.814 1.362 12.092 1.00 98.44 80 ALA 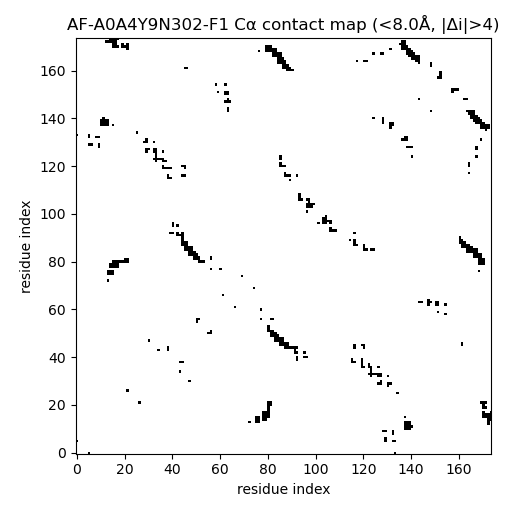A C 1
ATOM 654 O O . ALA A 1 80 ? -5.069 2.333 11.935 1.00 98.44 80 ALA A O 1
ATOM 655 N N . PRO A 1 81 ? -5.457 0.309 12.851 1.00 98.31 81 PRO A N 1
ATOM 656 C CA . PRO A 1 81 ? -4.197 0.246 13.598 1.00 98.31 81 PRO A CA 1
ATOM 657 C C . PRO A 1 81 ? -2.961 0.016 12.714 1.00 98.31 81 PRO A C 1
ATOM 659 O O . PRO A 1 81 ? -1.848 0.231 13.176 1.00 98.31 81 PRO A O 1
ATOM 662 N N . LEU A 1 82 ? -3.138 -0.413 11.462 1.00 98.75 82 LEU A N 1
ATOM 663 C CA . LEU A 1 82 ? -2.059 -0.626 10.499 1.00 98.75 82 LEU A CA 1
ATOM 664 C C . LEU A 1 82 ? -2.443 -0.024 9.146 1.00 98.75 82 LEU A C 1
ATOM 666 O O . LEU A 1 82 ? -3.523 -0.307 8.618 1.00 98.75 82 LEU A O 1
ATOM 670 N N . LEU A 1 83 ? -1.535 0.760 8.565 1.00 98.88 83 LEU A N 1
ATOM 671 C CA . LEU A 1 83 ? -1.591 1.171 7.165 1.00 98.88 83 LEU A CA 1
ATOM 672 C C . LEU A 1 83 ? -0.358 0.634 6.435 1.00 98.88 83 LEU A C 1
ATOM 674 O O . LEU A 1 83 ? 0.764 0.758 6.917 1.00 98.88 83 LEU A O 1
ATOM 678 N N . VAL A 1 84 ? -0.557 0.062 5.252 1.00 98.88 84 VAL A N 1
ATOM 679 C CA . VAL A 1 84 ? 0.530 -0.320 4.345 1.00 98.88 84 VAL A CA 1
ATOM 680 C C . VAL A 1 84 ? 0.305 0.387 3.021 1.00 98.88 84 VAL A C 1
ATOM 682 O O . VAL A 1 84 ? -0.730 0.187 2.392 1.00 98.88 84 VAL A O 1
ATOM 685 N N . VAL A 1 85 ? 1.255 1.210 2.586 1.00 98.81 85 VAL A N 1
ATOM 686 C CA . VAL A 1 85 ? 1.209 1.933 1.309 1.00 98.81 85 VAL A CA 1
ATOM 687 C C . VAL A 1 85 ? 2.072 1.181 0.293 1.00 98.81 85 VAL A C 1
ATOM 689 O O . VAL A 1 85 ? 3.302 1.222 0.389 1.00 98.81 85 VAL A O 1
ATOM 692 N N . PRO A 1 86 ? 1.468 0.480 -0.684 1.00 98.69 86 PRO A N 1
ATOM 693 C CA . PRO A 1 86 ? 2.198 -0.167 -1.762 1.00 98.69 86 PRO A CA 1
ATOM 694 C C . PRO A 1 86 ? 2.689 0.897 -2.742 1.00 98.69 86 PRO A C 1
ATOM 696 O O . PRO A 1 86 ? 1.913 1.717 -3.246 1.00 98.69 86 PRO A O 1
ATOM 699 N N . LEU A 1 87 ? 3.986 0.872 -3.010 1.00 98.69 87 LEU A N 1
ATOM 700 C CA . LEU A 1 87 ? 4.676 1.786 -3.903 1.00 98.69 87 LEU A CA 1
ATOM 701 C C . LEU A 1 87 ? 5.113 1.022 -5.156 1.00 98.69 87 LEU A C 1
ATOM 703 O O . LEU A 1 87 ? 5.805 0.016 -5.031 1.00 98.69 87 LEU A O 1
ATOM 707 N N . SER A 1 88 ? 4.757 1.494 -6.348 1.00 98.25 88 SER A N 1
ATOM 708 C CA . SER A 1 88 ? 5.280 0.978 -7.615 1.00 98.25 88 SER A CA 1
ATOM 709 C C . SER A 1 88 ? 6.576 1.695 -7.997 1.00 98.25 88 SER A C 1
ATOM 711 O O . SER A 1 88 ? 6.702 2.902 -7.800 1.00 98.25 88 SER A O 1
ATOM 713 N N . ASN A 1 89 ? 7.540 0.969 -8.561 1.00 97.94 89 ASN A N 1
ATOM 714 C CA . ASN A 1 89 ? 8.792 1.509 -9.090 1.00 97.94 89 ASN A CA 1
ATOM 715 C C . ASN A 1 89 ? 8.882 1.224 -10.585 1.00 97.94 89 ASN A C 1
ATOM 717 O O . ASN A 1 89 ? 9.241 0.121 -10.992 1.00 97.94 89 ASN A O 1
ATOM 721 N N . LYS A 1 90 ? 8.587 2.233 -11.406 1.00 96.25 90 LYS A N 1
ATOM 722 C CA . LYS A 1 90 ? 8.669 2.132 -12.869 1.00 96.25 90 LYS A CA 1
ATOM 723 C C . LYS A 1 90 ? 10.088 1.814 -13.349 1.00 96.25 90 LYS A C 1
ATOM 725 O O . LYS A 1 90 ? 10.253 1.005 -14.261 1.00 96.25 90 LYS A O 1
ATOM 730 N N . SER A 1 91 ? 11.104 2.430 -12.743 1.00 96.25 91 SER A N 1
ATOM 731 C CA . SER A 1 91 ? 12.499 2.277 -13.165 1.00 96.25 91 SER A CA 1
ATOM 732 C C . SER A 1 91 ? 12.948 0.821 -13.118 1.00 96.25 91 SER A C 1
ATOM 734 O O . SER A 1 91 ? 13.574 0.380 -14.069 1.00 96.25 91 SER A O 1
ATOM 736 N N . ALA A 1 92 ? 12.524 0.045 -12.116 1.00 96.88 92 ALA A N 1
ATOM 737 C CA . ALA A 1 92 ? 12.843 -1.383 -12.024 1.00 96.88 92 ALA A CA 1
ATOM 738 C C . ALA A 1 92 ? 12.410 -2.184 -13.271 1.00 96.88 92 ALA A C 1
ATOM 740 O O . ALA A 1 92 ? 13.116 -3.089 -13.712 1.00 96.88 92 ALA A O 1
ATOM 741 N N . TYR A 1 93 ? 11.271 -1.832 -13.875 1.00 96.12 93 TYR A N 1
ATOM 742 C CA . TYR A 1 93 ? 10.767 -2.487 -15.086 1.00 96.12 93 TYR A CA 1
ATOM 743 C C . TYR A 1 93 ? 11.519 -2.022 -16.325 1.00 96.12 93 TYR A C 1
ATOM 745 O O . TYR A 1 93 ? 11.875 -2.842 -17.170 1.00 96.12 93 TYR A O 1
ATOM 753 N N . LEU A 1 94 ? 11.775 -0.717 -16.430 1.00 95.31 94 LEU A N 1
ATOM 754 C CA . LEU A 1 94 ? 12.543 -0.162 -17.542 1.00 95.31 94 LEU A CA 1
ATOM 755 C C . LEU A 1 94 ? 13.978 -0.703 -17.551 1.00 95.31 94 LEU A C 1
ATOM 757 O O . LEU A 1 94 ? 14.471 -1.056 -18.617 1.00 95.31 94 LEU A O 1
ATOM 761 N N . ASP A 1 95 ? 14.608 -0.828 -16.381 1.00 95.19 95 ASP A N 1
ATOM 762 C CA . ASP A 1 95 ? 15.931 -1.432 -16.196 1.00 95.19 95 ASP A CA 1
ATOM 763 C C . ASP A 1 95 ? 15.897 -2.893 -16.635 1.00 95.19 95 ASP A C 1
ATOM 765 O O . ASP A 1 95 ? 16.625 -3.296 -17.540 1.00 95.19 95 ASP A O 1
ATOM 769 N N . ARG A 1 96 ? 14.973 -3.677 -16.062 1.00 95.19 96 ARG A N 1
ATOM 770 C CA . ARG A 1 96 ? 14.866 -5.107 -16.352 1.00 95.19 96 ARG A CA 1
ATOM 771 C C . ARG A 1 96 ? 14.619 -5.383 -17.829 1.00 95.19 96 ARG A C 1
ATOM 773 O O . ARG A 1 96 ? 15.111 -6.387 -18.342 1.00 95.19 96 ARG A O 1
ATOM 780 N N . TYR A 1 97 ? 13.837 -4.544 -18.503 1.00 93.81 97 TYR A N 1
ATOM 781 C CA . TYR A 1 97 ? 13.519 -4.727 -19.918 1.00 93.81 97 TYR A CA 1
ATOM 782 C C . TYR A 1 97 ? 14.513 -4.088 -20.879 1.00 93.81 97 TYR A C 1
ATOM 784 O O . TYR A 1 97 ? 14.408 -4.341 -22.075 1.00 93.81 97 TYR A O 1
ATOM 792 N N . ALA A 1 98 ? 15.471 -3.316 -20.370 1.00 94.38 98 ALA A N 1
ATOM 793 C CA . ALA A 1 98 ? 16.610 -2.845 -21.139 1.00 94.38 98 ALA A CA 1
ATOM 794 C C . ALA A 1 98 ? 17.784 -3.844 -21.145 1.00 94.38 98 ALA A C 1
ATOM 796 O O . ALA A 1 98 ? 18.787 -3.601 -21.815 1.00 94.38 98 ALA A O 1
ATOM 797 N N . GLU A 1 99 ? 17.675 -4.956 -20.412 1.00 94.12 99 GLU A N 1
ATOM 798 C CA . GLU A 1 99 ? 18.686 -6.012 -20.400 1.00 94.12 99 GLU A CA 1
ATOM 799 C C . GLU A 1 99 ? 18.811 -6.713 -21.771 1.00 94.12 99 GLU A C 1
ATOM 801 O O . GLU A 1 99 ? 17.819 -6.860 -22.499 1.00 94.12 99 GLU A O 1
ATOM 806 N N . PRO A 1 100 ? 20.010 -7.215 -22.136 1.00 91.94 100 PRO A N 1
ATOM 807 C CA . PRO A 1 100 ? 20.265 -7.788 -23.460 1.00 91.94 100 PRO A CA 1
ATOM 808 C C . PRO A 1 100 ? 19.357 -8.966 -23.850 1.00 91.94 100 PRO A C 1
ATOM 810 O O . PRO A 1 100 ? 19.170 -9.222 -25.039 1.00 91.94 100 PRO A O 1
ATOM 813 N N . ASP A 1 101 ? 18.769 -9.677 -22.880 1.00 91.19 101 ASP A N 1
ATOM 814 C CA . ASP A 1 101 ? 17.874 -10.820 -23.117 1.00 91.19 101 ASP A CA 1
ATOM 815 C C . ASP A 1 101 ? 16.498 -10.429 -23.687 1.00 91.19 101 ASP A C 1
ATOM 817 O O . ASP A 1 101 ? 15.719 -11.305 -24.066 1.00 91.19 101 ASP A O 1
ATOM 821 N N . LYS A 1 102 ? 16.177 -9.131 -23.748 1.00 85.31 102 LYS A N 1
ATOM 822 C CA . LYS A 1 102 ? 14.840 -8.626 -24.106 1.00 85.31 102 LYS A CA 1
ATOM 823 C C . LYS A 1 102 ? 14.726 -8.074 -25.521 1.00 85.31 102 LYS A C 1
ATOM 825 O O . LYS A 1 102 ? 13.613 -7.881 -26.000 1.00 85.31 102 LYS A O 1
ATOM 830 N N . GLY A 1 103 ? 15.849 -7.887 -26.215 1.00 78.62 103 GLY A N 1
ATOM 831 C CA . GLY A 1 103 ? 15.890 -7.477 -27.624 1.00 78.62 103 GLY A CA 1
ATOM 832 C C . GLY A 1 103 ? 15.867 -5.963 -27.872 1.00 78.62 103 GLY A C 1
ATOM 833 O O . GLY A 1 103 ? 16.029 -5.543 -29.015 1.00 78.62 103 GLY A O 1
ATOM 834 N N . TRP A 1 104 ? 15.709 -5.137 -26.835 1.00 82.00 104 TRP A N 1
ATOM 835 C CA . TRP A 1 104 ? 15.853 -3.679 -26.893 1.00 82.00 104 TRP A CA 1
ATOM 836 C C . TRP A 1 104 ? 16.390 -3.133 -25.568 1.00 82.00 104 TRP A C 1
ATOM 838 O O . TRP A 1 104 ? 16.154 -3.725 -24.524 1.00 82.00 104 TRP A O 1
ATOM 848 N N . THR A 1 105 ? 17.106 -2.005 -25.608 1.00 86.75 105 THR A N 1
ATOM 849 C CA . THR A 1 105 ? 17.862 -1.478 -24.451 1.00 86.75 105 THR A CA 1
ATOM 850 C C . THR A 1 105 ? 17.575 -0.001 -24.142 1.00 86.75 105 THR A C 1
ATOM 852 O O . THR A 1 105 ? 18.275 0.617 -23.346 1.00 86.75 105 THR A O 1
ATOM 855 N N . ASP A 1 106 ? 16.581 0.602 -24.799 1.00 87.06 106 ASP A N 1
ATOM 856 C CA . ASP A 1 106 ? 16.349 2.057 -24.830 1.00 87.06 106 ASP A CA 1
ATOM 857 C C . ASP A 1 106 ? 15.499 2.604 -23.674 1.00 87.06 106 ASP A C 1
ATOM 859 O O . ASP A 1 106 ? 15.301 3.815 -23.589 1.00 87.06 106 ASP A O 1
ATOM 863 N N . ARG A 1 107 ? 15.016 1.732 -22.774 1.00 92.94 107 ARG A N 1
ATOM 864 C CA . ARG A 1 107 ? 14.126 2.085 -21.650 1.00 92.94 107 ARG A CA 1
ATOM 865 C C . ARG A 1 107 ? 12.877 2.868 -22.083 1.00 92.94 107 ARG A C 1
ATOM 867 O O . ARG A 1 107 ? 12.304 3.585 -21.265 1.00 92.94 107 ARG A O 1
ATOM 874 N N . ASP A 1 108 ? 12.462 2.756 -23.344 1.00 91.25 108 ASP A N 1
ATOM 875 C CA . ASP A 1 108 ? 11.372 3.569 -23.877 1.00 91.25 108 ASP A CA 1
ATOM 876 C C . ASP A 1 108 ? 10.029 3.172 -23.239 1.00 91.25 108 ASP A C 1
ATOM 878 O O . ASP A 1 108 ? 9.539 2.048 -23.395 1.00 91.25 108 ASP A O 1
ATOM 882 N N . GLU A 1 109 ? 9.423 4.117 -22.516 1.00 90.38 109 GLU A N 1
ATOM 883 C CA . GLU A 1 109 ? 8.127 3.950 -21.856 1.00 90.38 109 GLU A CA 1
ATOM 884 C C . GLU A 1 109 ? 6.992 3.685 -22.853 1.00 90.38 109 GLU A C 1
ATOM 886 O O . GLU A 1 109 ? 6.015 3.030 -22.495 1.00 90.38 109 GLU A O 1
ATOM 891 N N . SER A 1 110 ? 7.128 4.109 -24.117 1.00 90.94 110 SER A N 1
ATOM 892 C CA . SER A 1 110 ? 6.125 3.867 -25.164 1.00 90.94 110 SER A CA 1
ATOM 893 C C . SER A 1 110 ? 5.900 2.375 -25.447 1.00 90.94 110 SER A C 1
ATOM 895 O O . SER A 1 110 ? 4.838 1.980 -25.933 1.00 90.94 110 SER A O 1
ATOM 897 N N . ARG A 1 111 ? 6.864 1.521 -25.069 1.00 87.12 111 ARG A N 1
ATOM 898 C CA . ARG A 1 111 ? 6.773 0.056 -25.159 1.00 87.12 111 ARG A CA 1
ATOM 899 C C . ARG A 1 111 ? 5.832 -0.558 -24.113 1.00 87.12 111 ARG A C 1
ATOM 901 O O . ARG A 1 111 ? 5.536 -1.749 -24.200 1.00 87.12 111 ARG A O 1
ATOM 908 N N . TRP A 1 112 ? 5.350 0.233 -23.151 1.00 90.00 112 TRP A N 1
ATOM 909 C CA . TRP A 1 112 ? 4.470 -0.189 -22.058 1.00 90.00 112 TRP A CA 1
ATOM 910 C C . TRP A 1 112 ? 3.086 0.461 -22.179 1.00 90.00 112 TRP A C 1
ATOM 912 O O . TRP A 1 112 ? 2.755 1.364 -21.411 1.00 90.00 112 TRP A O 1
ATOM 922 N N . PRO A 1 113 ? 2.223 -0.009 -23.103 1.00 91.25 113 PRO A N 1
ATOM 923 C CA . PRO A 1 113 ? 0.848 0.492 -23.205 1.00 91.25 113 PRO A CA 1
ATOM 924 C C . PRO A 1 113 ? 0.036 0.216 -21.930 1.00 91.25 113 PRO A C 1
ATOM 926 O O . PRO A 1 113 ? -0.950 0.897 -21.658 1.00 91.25 113 PRO A O 1
ATOM 929 N N . VAL A 1 114 ? 0.460 -0.781 -21.145 1.00 94.06 114 VAL A N 1
ATOM 930 C CA . VAL A 1 114 ? -0.036 -1.056 -19.799 1.00 94.06 114 VAL A CA 1
ATOM 931 C C . VAL A 1 114 ? 1.115 -0.836 -18.811 1.00 94.06 114 VAL A C 1
ATOM 933 O O . VAL A 1 114 ? 2.149 -1.498 -18.944 1.00 94.06 114 VAL A O 1
ATOM 936 N N . PRO A 1 115 ? 0.957 0.050 -17.809 1.00 94.50 115 PRO A N 1
ATOM 937 C CA . PRO A 1 115 ? 1.979 0.304 -16.800 1.00 94.50 115 PRO A CA 1
ATOM 938 C C . PRO A 1 115 ? 2.032 -0.854 -15.794 1.00 94.50 115 PRO A C 1
ATOM 940 O O . PRO A 1 115 ? 1.437 -0.792 -14.718 1.00 94.50 115 PRO A O 1
ATOM 943 N N . TYR A 1 116 ? 2.720 -1.946 -16.143 1.00 95.94 116 TYR A N 1
ATOM 944 C CA . TYR A 1 116 ? 2.737 -3.151 -15.304 1.00 95.94 116 TYR A CA 1
ATOM 945 C C . TYR A 1 116 ? 3.326 -2.918 -13.906 1.00 95.94 116 TYR A C 1
ATOM 947 O O . TYR A 1 116 ? 2.943 -3.621 -12.981 1.00 95.94 116 TYR A O 1
ATOM 955 N N . TRP A 1 117 ? 4.147 -1.882 -13.702 1.00 97.12 117 TRP A N 1
ATOM 956 C CA . TRP A 1 117 ? 4.588 -1.490 -12.359 1.00 97.12 117 TRP A CA 1
ATOM 957 C C . TRP A 1 117 ? 3.427 -1.181 -11.406 1.00 97.12 117 TRP A C 1
ATOM 959 O O . TRP A 1 117 ? 3.494 -1.543 -10.233 1.00 97.12 117 TRP A O 1
ATOM 969 N N . ASP A 1 118 ? 2.347 -0.567 -11.896 1.00 97.12 118 ASP A N 1
ATOM 970 C CA . ASP A 1 118 ? 1.150 -0.295 -11.095 1.00 97.12 118 ASP A CA 1
ATOM 971 C C . ASP A 1 118 ? 0.254 -1.538 -10.987 1.00 97.12 118 ASP A C 1
ATOM 973 O O . ASP A 1 118 ? -0.320 -1.804 -9.930 1.00 97.12 118 ASP A O 1
ATOM 977 N N . VAL A 1 119 ? 0.159 -2.331 -12.062 1.00 97.88 119 VAL A N 1
ATOM 978 C CA . VAL A 1 119 ? -0.629 -3.577 -12.092 1.00 97.88 119 VAL A CA 1
ATOM 979 C C . VAL A 1 119 ? -0.096 -4.590 -11.080 1.00 97.88 119 VAL A C 1
ATOM 981 O O . VAL A 1 119 ? -0.863 -5.126 -10.280 1.00 97.88 119 VAL A O 1
ATOM 984 N N . ASP A 1 120 ? 1.214 -4.812 -11.079 1.00 98.31 120 ASP A N 1
ATOM 985 C CA . ASP A 1 120 ? 1.879 -5.804 -10.240 1.00 98.31 120 ASP A CA 1
ATOM 986 C C . ASP A 1 120 ? 1.817 -5.389 -8.759 1.00 98.31 120 ASP A C 1
ATOM 988 O O . ASP A 1 120 ? 1.487 -6.199 -7.891 1.00 98.31 120 ASP A O 1
ATOM 992 N N . ALA A 1 121 ? 1.997 -4.097 -8.457 1.00 98.31 121 ALA A N 1
ATOM 993 C CA . ALA A 1 121 ? 1.762 -3.546 -7.119 1.00 98.31 121 ALA A CA 1
ATOM 994 C C . ALA A 1 121 ? 0.281 -3.648 -6.685 1.00 98.31 121 ALA A C 1
ATOM 996 O O . ALA A 1 121 ? -0.020 -3.889 -5.511 1.00 98.31 121 ALA A O 1
ATOM 997 N N . GLY A 1 122 ? -0.664 -3.533 -7.623 1.00 98.44 122 GLY A N 1
ATOM 998 C CA . GLY A 1 122 ? -2.082 -3.812 -7.388 1.00 98.44 122 GLY A CA 1
ATOM 999 C C . GLY A 1 122 ? -2.348 -5.282 -7.038 1.00 98.44 122 GLY A C 1
ATOM 1000 O O . GLY A 1 122 ? -3.118 -5.573 -6.122 1.00 98.44 122 GLY A O 1
ATOM 1001 N N . MET A 1 123 ? -1.667 -6.223 -7.697 1.00 98.69 123 MET A N 1
ATOM 1002 C CA . MET A 1 123 ? -1.743 -7.649 -7.360 1.00 98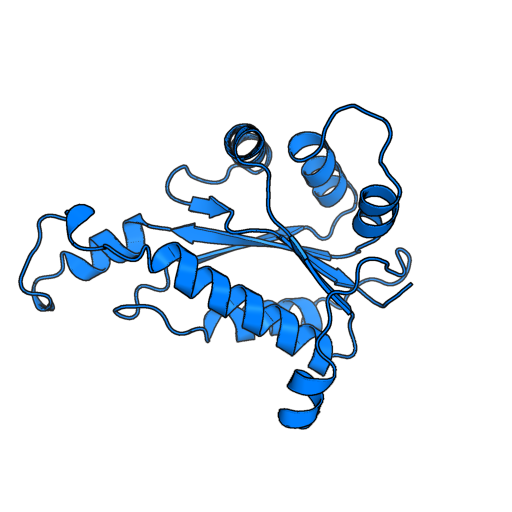.69 123 MET A CA 1
ATOM 1003 C C . MET A 1 123 ? -1.126 -7.944 -5.988 1.00 98.69 123 MET A C 1
ATOM 1005 O O . MET A 1 123 ? -1.727 -8.677 -5.202 1.00 98.69 123 MET A O 1
ATOM 1009 N N . ALA A 1 124 ? 0.003 -7.315 -5.649 1.00 98.75 124 ALA A N 1
ATOM 1010 C CA . ALA A 1 124 ? 0.578 -7.379 -4.304 1.00 98.75 124 ALA A CA 1
ATOM 1011 C C . ALA A 1 124 ? -0.404 -6.859 -3.241 1.00 98.75 124 ALA A C 1
ATOM 1013 O O . ALA A 1 124 ? -0.597 -7.487 -2.199 1.00 98.75 124 ALA A O 1
ATOM 1014 N N . SER A 1 125 ? -1.112 -5.767 -3.547 1.00 98.81 125 SER A N 1
ATOM 1015 C CA . SER A 1 125 ? -2.185 -5.232 -2.700 1.00 98.81 125 SER A CA 1
ATOM 1016 C C . SER A 1 125 ? -3.327 -6.231 -2.517 1.00 98.81 125 SER A C 1
ATOM 1018 O O . SER A 1 125 ? -3.811 -6.419 -1.402 1.00 98.81 125 SER A O 1
ATOM 1020 N N . LEU A 1 126 ? -3.740 -6.925 -3.582 1.00 98.75 126 LEU A N 1
ATOM 1021 C CA . LEU A 1 126 ? -4.758 -7.973 -3.494 1.00 98.75 126 LEU A CA 1
ATOM 1022 C C . LEU A 1 126 ? -4.306 -9.139 -2.604 1.00 98.75 126 LEU A C 1
ATOM 1024 O O . LEU A 1 126 ? -5.108 -9.624 -1.807 1.00 98.75 126 LEU A O 1
ATOM 1028 N N . LEU A 1 127 ? -3.045 -9.570 -2.694 1.00 98.81 127 LEU A N 1
ATOM 1029 C CA . LEU A 1 127 ? -2.518 -10.624 -1.821 1.00 98.81 127 LEU A CA 1
ATOM 1030 C C . LEU A 1 127 ? -2.527 -10.204 -0.348 1.00 98.81 127 LEU A C 1
ATOM 1032 O O . LEU A 1 127 ? -2.895 -11.018 0.501 1.00 98.81 127 LEU A O 1
ATOM 1036 N N . MET A 1 128 ? -2.244 -8.935 -0.040 1.00 98.81 128 MET A N 1
ATOM 1037 C CA . MET A 1 128 ? -2.426 -8.404 1.317 1.00 98.81 128 MET A CA 1
ATOM 1038 C C . MET A 1 128 ? -3.892 -8.472 1.762 1.00 98.81 128 MET A C 1
ATOM 1040 O O . MET A 1 128 ? -4.184 -8.974 2.844 1.00 98.81 128 MET A O 1
ATOM 1044 N N . LEU A 1 129 ? -4.840 -8.050 0.917 1.00 98.88 129 LEU A N 1
ATOM 1045 C CA . LEU A 1 129 ? -6.273 -8.109 1.243 1.00 98.88 129 LEU A CA 1
ATOM 1046 C C . LEU A 1 129 ? -6.763 -9.541 1.505 1.00 98.88 129 LEU A C 1
ATOM 1048 O O . LEU A 1 129 ? -7.568 -9.764 2.406 1.00 98.88 129 LEU A O 1
ATOM 1052 N N . LEU A 1 130 ? -6.301 -10.513 0.716 1.00 98.81 130 LEU A N 1
ATOM 1053 C CA . LEU A 1 130 ? -6.657 -11.922 0.897 1.00 98.81 130 LEU A CA 1
ATOM 1054 C C . LEU A 1 130 ? -6.016 -12.503 2.162 1.00 98.81 130 LEU A C 1
ATOM 1056 O O . LEU A 1 130 ? -6.675 -13.234 2.896 1.00 98.81 130 LEU A O 1
ATOM 1060 N N . THR A 1 131 ? -4.769 -12.131 2.446 1.00 98.75 131 THR A N 1
ATOM 1061 C CA . THR A 1 131 ? -4.063 -12.555 3.661 1.00 98.75 131 THR A CA 1
ATOM 1062 C C . THR A 1 131 ? -4.743 -12.008 4.910 1.00 98.75 131 THR A C 1
ATOM 1064 O O . THR A 1 131 ? -4.986 -12.766 5.838 1.00 98.75 131 THR A O 1
ATOM 1067 N N . ALA A 1 132 ? -5.161 -10.737 4.916 1.00 98.69 132 ALA A N 1
ATOM 1068 C CA . ALA A 1 132 ? -5.918 -10.169 6.030 1.00 98.69 132 ALA A CA 1
ATOM 1069 C C . ALA A 1 132 ? -7.184 -10.990 6.331 1.00 98.69 132 ALA A C 1
ATOM 1071 O O . ALA A 1 132 ? -7.454 -11.314 7.483 1.00 98.69 132 ALA A O 1
ATOM 1072 N N . VAL A 1 133 ? -7.921 -11.404 5.296 1.00 98.56 133 VAL A N 1
ATOM 1073 C CA . VAL A 1 133 ? -9.121 -12.240 5.460 1.00 98.56 133 VAL A CA 1
ATOM 1074 C C . VAL A 1 133 ? -8.787 -13.632 6.004 1.00 98.56 133 VAL A C 1
ATOM 1076 O O . VAL A 1 133 ? -9.533 -14.147 6.839 1.00 98.56 133 VAL A O 1
ATOM 1079 N N . ASP A 1 134 ? -7.696 -14.249 5.543 1.00 98.38 134 ASP A N 1
ATOM 1080 C CA . ASP A 1 134 ? -7.240 -15.553 6.045 1.00 98.38 134 ASP A CA 1
ATOM 1081 C C . ASP A 1 134 ? -6.867 -15.498 7.536 1.00 98.38 134 ASP A C 1
ATOM 1083 O O . ASP A 1 134 ? -7.185 -16.413 8.296 1.00 98.38 134 ASP A O 1
ATOM 1087 N N . GLU A 1 135 ? -6.305 -14.366 7.959 1.00 98.12 135 GLU A N 1
ATOM 1088 C CA . GLU A 1 135 ? -5.921 -14.036 9.337 1.00 98.12 135 GLU A CA 1
ATOM 1089 C C . GLU A 1 135 ? -7.100 -13.574 10.212 1.00 98.12 135 GLU A C 1
ATOM 1091 O O . GLU A 1 135 ? -6.932 -13.271 11.393 1.00 98.12 135 GLU A O 1
ATOM 1096 N N . GLY A 1 136 ? -8.314 -13.518 9.653 1.00 97.31 136 GLY A N 1
ATOM 1097 C CA . GLY A 1 136 ? -9.512 -13.077 10.371 1.00 97.31 136 GLY A CA 1
ATOM 1098 C C . GLY A 1 136 ? -9.583 -11.566 10.619 1.00 97.31 136 GLY A C 1
ATOM 1099 O O . GLY A 1 136 ? -10.325 -11.130 11.499 1.00 97.31 136 GLY A O 1
ATOM 1100 N N . LEU A 1 137 ? -8.836 -10.772 9.852 1.00 98.44 137 LEU A N 1
ATOM 1101 C CA . LEU A 1 137 ? -8.824 -9.312 9.885 1.00 98.44 137 LEU A CA 1
ATOM 1102 C C . LEU A 1 137 ? -9.721 -8.707 8.796 1.00 98.44 137 LEU A C 1
ATOM 1104 O O . LEU A 1 137 ? -10.038 -9.325 7.776 1.00 98.44 137 LEU A O 1
ATOM 1108 N N . GLY A 1 138 ? -10.110 -7.454 9.015 1.00 98.44 138 GLY A N 1
ATOM 1109 C CA . GLY A 1 138 ? -10.664 -6.576 7.996 1.00 98.44 138 GLY A CA 1
ATOM 1110 C C . GLY A 1 138 ? -9.562 -5.784 7.298 1.00 98.44 138 GLY A C 1
ATOM 1111 O O . GLY A 1 138 ? -8.545 -5.444 7.906 1.00 98.44 138 GLY A O 1
ATOM 1112 N N . ALA A 1 139 ? -9.776 -5.465 6.023 1.00 98.69 139 ALA A N 1
ATOM 1113 C CA . ALA A 1 139 ? -8.907 -4.555 5.293 1.00 98.69 139 ALA A CA 1
ATOM 1114 C C . ALA A 1 139 ? -9.669 -3.750 4.234 1.00 98.69 139 ALA A C 1
ATOM 1116 O O . ALA A 1 139 ? -10.696 -4.196 3.707 1.00 98.69 139 ALA A O 1
ATOM 1117 N N . CYS A 1 140 ? -9.136 -2.582 3.876 1.00 98.69 140 CYS A N 1
ATOM 1118 C CA . CYS A 1 140 ? -9.623 -1.776 2.760 1.00 98.69 140 CYS A CA 1
ATOM 1119 C C . CYS A 1 140 ? -8.475 -1.138 1.988 1.00 98.69 140 CYS A C 1
ATOM 1121 O O . CYS A 1 140 ? -7.597 -0.512 2.580 1.00 98.69 140 CYS A O 1
ATOM 1123 N N . PHE A 1 141 ? -8.551 -1.250 0.660 1.00 98.69 141 PHE A N 1
ATOM 1124 C CA . PHE A 1 141 ? -7.700 -0.529 -0.278 1.00 98.69 141 PHE A CA 1
ATOM 1125 C C . PHE A 1 141 ? -8.365 0.785 -0.709 1.00 98.69 141 PHE A C 1
ATOM 1127 O O . PHE A 1 141 ? -9.531 0.782 -1.114 1.00 98.69 141 PHE A O 1
ATOM 1134 N N . PHE A 1 142 ? -7.632 1.894 -0.638 1.00 98.19 142 PHE A N 1
ATOM 1135 C CA . PHE A 1 142 ? -8.072 3.221 -1.080 1.00 98.19 142 PHE A CA 1
ATOM 1136 C C . PHE A 1 142 ? -6.911 4.011 -1.700 1.00 98.19 142 PHE A C 1
ATOM 1138 O O . PHE A 1 142 ? -5.747 3.691 -1.476 1.00 98.19 142 PHE A O 1
ATOM 1145 N N . GLY A 1 143 ? -7.218 5.012 -2.524 1.00 96.62 143 GLY A N 1
ATOM 1146 C CA . GLY A 1 143 ? -6.207 5.810 -3.223 1.00 96.62 143 GLY A CA 1
ATOM 1147 C C . GLY A 1 143 ? -5.660 6.963 -2.379 1.00 96.62 143 GLY A C 1
ATOM 1148 O O . GLY A 1 143 ? -6.360 7.489 -1.517 1.00 96.62 143 GLY A O 1
ATOM 1149 N N . VAL A 1 144 ? -4.431 7.384 -2.682 1.00 96.19 144 VAL A N 1
ATOM 1150 C CA . VAL A 1 144 ? -3.902 8.696 -2.278 1.00 96.19 144 VAL A CA 1
ATOM 1151 C C . VAL A 1 144 ? -4.279 9.706 -3.374 1.00 96.19 144 VAL A C 1
ATOM 1153 O O . VAL A 1 144 ? -4.005 9.416 -4.544 1.00 96.19 144 VAL A O 1
ATOM 1156 N N . PRO A 1 145 ? -4.903 10.858 -3.054 1.00 94.75 145 PRO A N 1
ATOM 1157 C CA . PRO A 1 145 ? -5.251 11.860 -4.062 1.00 94.75 145 PRO A CA 1
ATOM 1158 C C . PRO A 1 145 ? -4.016 12.350 -4.827 1.00 94.75 145 PRO A C 1
ATOM 1160 O O . PRO A 1 145 ? -2.942 12.522 -4.247 1.00 94.75 145 PRO A O 1
ATOM 1163 N N . GLY A 1 146 ? -4.149 12.557 -6.140 1.00 94.62 146 GLY A N 1
ATOM 1164 C CA . GLY A 1 146 ? -3.008 12.807 -7.029 1.00 94.62 146 GLY A CA 1
ATOM 1165 C C . GLY A 1 146 ? -2.202 14.049 -6.641 1.00 94.62 146 GLY A C 1
ATOM 1166 O O . GLY A 1 146 ? -0.974 14.016 -6.612 1.00 94.62 146 GLY A O 1
ATOM 1167 N N . GLU A 1 147 ? -2.897 15.115 -6.266 1.00 95.75 147 GLU A N 1
ATOM 1168 C CA . GLU A 1 147 ? -2.351 16.381 -5.783 1.00 95.75 147 GLU A CA 1
ATOM 1169 C C . GLU A 1 147 ? -1.624 16.262 -4.434 1.00 95.75 147 GLU A C 1
ATOM 1171 O O . GLU A 1 147 ? -0.766 17.085 -4.123 1.00 95.75 147 GLU A O 1
ATOM 1176 N N . ARG A 1 148 ? -1.908 15.212 -3.651 1.00 96.69 148 ARG A N 1
ATOM 1177 C CA . ARG A 1 148 ? -1.280 14.951 -2.347 1.00 96.69 148 ARG A CA 1
ATOM 1178 C C . ARG A 1 148 ? -0.030 14.075 -2.444 1.00 96.69 148 ARG A C 1
ATOM 1180 O O . ARG A 1 148 ? 0.745 14.013 -1.494 1.00 96.69 148 ARG A O 1
ATOM 1187 N N . VAL A 1 149 ? 0.217 13.427 -3.587 1.00 96.94 149 VAL A N 1
ATOM 1188 C CA . VAL A 1 149 ? 1.345 12.490 -3.760 1.00 96.94 149 VAL A CA 1
ATOM 1189 C C . VAL A 1 149 ? 2.701 13.153 -3.502 1.00 96.94 149 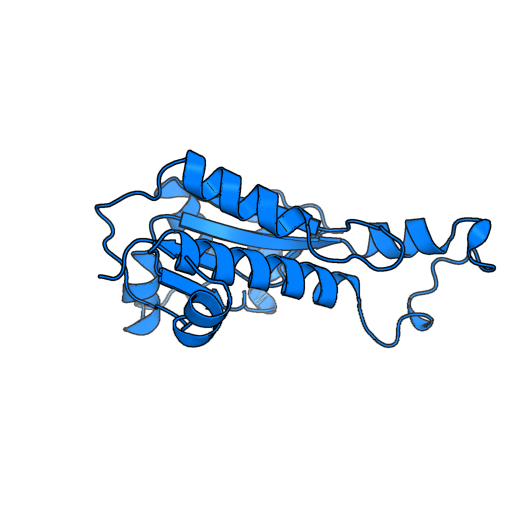VAL A C 1
ATOM 1191 O O . VAL A 1 149 ? 3.574 12.521 -2.912 1.00 96.94 149 VAL A O 1
ATOM 1194 N N . ALA A 1 150 ? 2.894 14.408 -3.919 1.00 96.50 150 ALA A N 1
ATOM 1195 C CA . ALA A 1 150 ? 4.153 15.121 -3.695 1.00 96.50 150 ALA A CA 1
ATOM 1196 C C . ALA A 1 150 ? 4.430 15.337 -2.196 1.00 96.50 150 ALA A C 1
ATOM 1198 O O . ALA A 1 150 ? 5.492 14.947 -1.718 1.00 96.50 150 ALA A O 1
ATOM 1199 N N . GLY A 1 151 ? 3.448 15.865 -1.456 1.00 97.19 151 GLY A N 1
ATOM 1200 C CA . GLY A 1 151 ? 3.563 16.080 -0.009 1.00 97.19 151 GLY A CA 1
ATOM 1201 C C . GLY A 1 151 ? 3.701 14.774 0.774 1.00 97.19 151 GLY A C 1
ATOM 1202 O O . GLY A 1 151 ? 4.519 14.684 1.682 1.00 97.19 151 GLY A O 1
ATOM 1203 N N . PHE A 1 152 ? 2.980 13.722 0.370 1.00 98.25 152 PHE A N 1
ATOM 1204 C CA . PHE A 1 152 ? 3.163 12.380 0.925 1.00 98.25 152 PHE A CA 1
ATOM 1205 C C . PHE A 1 152 ? 4.607 11.881 0.753 1.00 98.25 152 PHE A C 1
ATOM 1207 O O . PHE A 1 152 ? 5.210 11.396 1.709 1.00 98.25 152 PHE A O 1
ATOM 1214 N N . ARG A 1 153 ? 5.185 12.012 -0.449 1.00 98.00 153 ARG A N 1
ATOM 1215 C CA . ARG A 1 153 ? 6.562 11.564 -0.699 1.00 98.00 153 ARG A CA 1
ATOM 1216 C C . ARG A 1 153 ? 7.574 12.327 0.146 1.00 98.00 153 ARG A C 1
ATOM 1218 O O . ARG A 1 153 ? 8.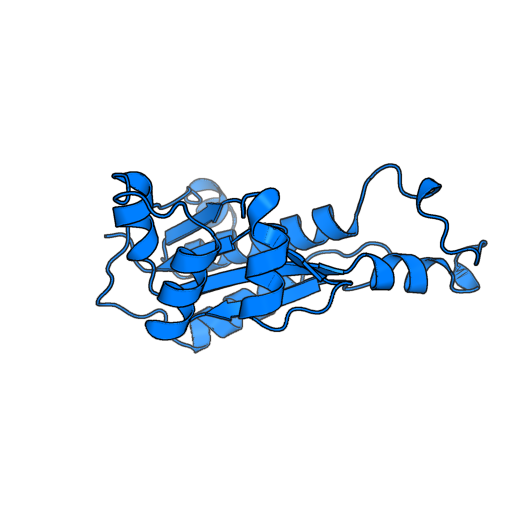469 11.703 0.703 1.00 98.00 153 ARG A O 1
ATOM 1225 N N . GLU A 1 154 ? 7.418 13.642 0.250 1.00 98.12 154 GLU A N 1
ATOM 1226 C CA . GLU A 1 154 ? 8.274 14.490 1.081 1.00 98.12 154 GLU A CA 1
ATOM 1227 C C . GLU A 1 154 ? 8.198 14.088 2.560 1.00 98.12 154 GLU A C 1
ATOM 1229 O O . GLU A 1 154 ? 9.231 13.839 3.178 1.00 98.12 154 GLU A O 1
ATOM 1234 N N . ALA A 1 155 ? 6.985 13.935 3.100 1.00 98.25 155 ALA A N 1
ATOM 1235 C CA . ALA A 1 155 ? 6.758 13.608 4.507 1.00 98.25 155 ALA A CA 1
ATOM 1236 C C . ALA A 1 155 ? 7.369 12.263 4.934 1.00 98.25 155 ALA A C 1
ATOM 1238 O O . ALA A 1 155 ? 7.852 12.138 6.056 1.00 98.25 155 ALA A O 1
ATOM 1239 N N . PHE A 1 156 ? 7.366 11.269 4.041 1.00 98.38 156 PHE A N 1
ATOM 1240 C CA . PHE A 1 156 ? 7.868 9.920 4.324 1.00 98.38 156 PHE A CA 1
ATOM 1241 C C . PHE A 1 156 ? 9.224 9.608 3.674 1.00 98.38 156 PHE A C 1
ATOM 1243 O O . PHE A 1 156 ? 9.675 8.465 3.723 1.00 98.38 156 PHE A O 1
ATOM 1250 N N . GLY A 1 157 ? 9.875 10.592 3.044 1.00 97.88 157 GLY A N 1
ATOM 1251 C CA . GLY A 1 157 ? 11.159 10.395 2.364 1.00 97.88 157 GLY A CA 1
ATOM 1252 C C . GLY A 1 157 ? 11.107 9.368 1.225 1.00 97.88 157 GLY A C 1
ATOM 1253 O O . GLY A 1 157 ? 12.090 8.672 0.975 1.00 97.88 157 GLY A O 1
ATOM 1254 N N . VAL A 1 158 ? 9.962 9.238 0.548 1.00 97.81 158 VAL A N 1
ATOM 1255 C CA . VAL A 1 158 ? 9.780 8.274 -0.546 1.00 97.81 158 VAL A CA 1
ATOM 1256 C C . VAL A 1 158 ? 10.530 8.768 -1.791 1.00 97.81 158 VAL A C 1
ATOM 1258 O O . VAL A 1 158 ? 10.230 9.865 -2.276 1.00 97.81 158 VAL A O 1
ATOM 1261 N N . PRO A 1 159 ? 11.460 7.974 -2.358 1.00 96.50 159 PRO A N 1
ATOM 1262 C CA . PRO A 1 159 ? 12.214 8.390 -3.537 1.00 96.50 159 PRO A CA 1
ATOM 1263 C C . PRO A 1 159 ? 11.312 8.639 -4.764 1.00 96.50 159 PRO A C 1
ATOM 1265 O O . PRO A 1 159 ? 10.250 8.019 -4.895 1.00 96.50 159 PRO A O 1
ATOM 1268 N N . PRO A 1 160 ? 11.705 9.530 -5.693 1.00 94.12 160 PRO A N 1
ATOM 1269 C CA . PRO A 1 160 ? 10.858 9.965 -6.810 1.00 94.12 160 PRO A CA 1
ATOM 1270 C C . PRO A 1 160 ? 10.459 8.842 -7.780 1.00 94.12 160 PRO A C 1
ATOM 1272 O O . PRO A 1 160 ? 9.399 8.931 -8.413 1.00 94.12 160 PRO A O 1
ATOM 1275 N N . GLU A 1 161 ? 11.267 7.785 -7.886 1.00 94.88 161 GLU A N 1
ATOM 1276 C CA . GLU A 1 161 ? 10.992 6.590 -8.685 1.00 94.88 161 GLU A CA 1
ATOM 1277 C C . GLU A 1 161 ? 9.849 5.728 -8.125 1.00 94.88 161 GLU A C 1
ATOM 1279 O O . GLU A 1 161 ? 9.246 4.967 -8.882 1.00 94.88 161 GLU A O 1
ATOM 1284 N N . TYR A 1 162 ? 9.507 5.887 -6.840 1.00 97.44 162 TYR A N 1
ATOM 1285 C CA . TYR A 1 162 ? 8.433 5.154 -6.172 1.00 97.44 162 TYR A CA 1
ATOM 1286 C C . TYR A 1 162 ? 7.143 5.961 -6.132 1.00 97.44 162 TYR A C 1
ATOM 1288 O O . TYR A 1 162 ? 7.095 7.080 -5.615 1.00 97.44 162 TYR A O 1
ATOM 1296 N N . ARG A 1 163 ? 6.051 5.409 -6.653 1.00 96.25 163 ARG A N 1
ATOM 1297 C CA . ARG A 1 163 ? 4.729 6.044 -6.663 1.00 96.25 163 ARG A CA 1
ATOM 1298 C C . ARG A 1 163 ? 3.751 5.257 -5.787 1.00 96.25 163 ARG A C 1
ATOM 1300 O O . ARG A 1 163 ? 3.654 4.050 -5.967 1.00 96.25 163 ARG A O 1
ATOM 1307 N N . PRO A 1 164 ? 2.977 5.900 -4.893 1.00 97.88 164 PRO A N 1
ATOM 1308 C CA . PRO A 1 164 ? 1.909 5.201 -4.187 1.00 97.88 164 PRO A CA 1
ATOM 1309 C C . PRO A 1 164 ? 0.822 4.751 -5.165 1.00 97.88 164 PRO A C 1
ATOM 1311 O O . PRO A 1 164 ? 0.266 5.560 -5.910 1.00 97.88 164 PRO A O 1
ATOM 1314 N N . VAL A 1 165 ? 0.516 3.454 -5.142 1.00 96.88 165 VAL A N 1
ATOM 1315 C CA . VAL A 1 165 ? -0.590 2.852 -5.908 1.00 96.88 165 VAL A CA 1
ATOM 1316 C C . VAL A 1 165 ? -1.900 2.943 -5.123 1.00 96.88 165 VAL A C 1
ATOM 1318 O O . VAL A 1 165 ? -2.980 3.044 -5.699 1.00 96.88 165 VAL A O 1
ATOM 1321 N N . GLY A 1 166 ? -1.799 2.969 -3.796 1.00 97.19 166 GLY A N 1
ATOM 1322 C CA . GLY A 1 166 ? -2.897 3.176 -2.862 1.00 97.19 166 GLY A CA 1
ATOM 1323 C C . GLY A 1 166 ? -2.419 2.967 -1.432 1.00 97.19 166 GLY A C 1
ATOM 1324 O O . GLY A 1 166 ? -1.225 3.013 -1.159 1.00 97.19 166 GLY A O 1
ATOM 1325 N N . CYS A 1 167 ? -3.348 2.715 -0.525 1.00 98.69 167 CYS A N 1
ATOM 1326 C CA . CYS A 1 167 ? -3.096 2.376 0.864 1.00 98.69 167 CYS A CA 1
ATOM 1327 C C . CYS A 1 167 ? -4.020 1.226 1.268 1.00 98.69 167 CYS A C 1
ATOM 1329 O O . CYS A 1 167 ? -5.214 1.239 0.962 1.00 98.69 167 CYS A O 1
ATOM 1331 N N . VAL A 1 168 ? -3.457 0.222 1.934 1.00 98.88 168 VAL A N 1
ATOM 1332 C CA . VAL A 1 168 ? -4.168 -0.894 2.548 1.00 98.88 168 VAL A CA 1
ATOM 1333 C C . VAL A 1 168 ? -4.254 -0.616 4.044 1.00 98.88 168 VAL A C 1
ATOM 1335 O O . VAL A 1 168 ? -3.272 -0.739 4.769 1.00 98.88 168 VAL A O 1
ATOM 1338 N N . SER A 1 169 ? -5.444 -0.245 4.501 1.00 98.81 169 SER A N 1
ATOM 1339 C CA . SER A 1 169 ? -5.769 -0.229 5.932 1.00 98.81 169 SER A CA 1
ATOM 1340 C C . SER A 1 169 ? -6.083 -1.642 6.407 1.00 98.81 169 SER A C 1
ATOM 1342 O O . SER A 1 169 ? -6.747 -2.383 5.680 1.00 98.81 169 SER A O 1
ATOM 1344 N N . VAL A 1 170 ? -5.609 -2.013 7.597 1.00 98.81 170 VAL A N 1
ATOM 1345 C CA . VAL A 1 170 ? -5.779 -3.350 8.178 1.00 98.81 170 VAL A CA 1
ATOM 1346 C C . VAL A 1 170 ? -6.074 -3.237 9.671 1.00 98.81 170 VAL A C 1
ATOM 1348 O O . VAL A 1 170 ? -5.450 -2.449 10.381 1.00 98.81 170 VAL A O 1
ATOM 1351 N N . GLY A 1 171 ? -7.001 -4.057 10.161 1.00 98.62 171 GLY A N 1
ATOM 1352 C CA . GLY A 1 171 ? -7.321 -4.147 11.582 1.00 98.62 171 GLY A CA 1
ATOM 1353 C C . GLY A 1 171 ? -8.439 -5.137 11.866 1.00 98.62 171 GLY A C 1
ATOM 1354 O O . GLY A 1 171 ? -8.990 -5.761 10.959 1.00 98.62 171 GLY A O 1
ATOM 1355 N N . TYR A 1 172 ? -8.807 -5.270 13.134 1.00 98.38 172 TYR A N 1
ATOM 1356 C CA . TYR A 1 172 ? -10.020 -5.997 13.499 1.00 98.38 172 TYR A CA 1
ATOM 1357 C C . TYR A 1 172 ? -11.240 -5.121 13.200 1.00 98.38 172 TYR A C 1
ATOM 1359 O O . TYR A 1 172 ? -11.174 -3.932 13.508 1.00 98.38 172 TYR A O 1
ATOM 1367 N N . PRO A 1 173 ? -12.320 -5.653 12.597 1.00 96.25 173 PRO A N 1
ATOM 1368 C CA . PRO A 1 173 ? -13.544 -4.883 12.378 1.00 96.25 173 PRO A CA 1
ATOM 1369 C C . PRO A 1 173 ? -14.073 -4.280 13.687 1.00 96.25 173 PRO A C 1
ATOM 1371 O O . PRO A 1 173 ? -14.077 -4.973 14.707 1.00 96.25 173 PRO A O 1
ATOM 1374 N N . GLY A 1 174 ? -14.463 -3.003 13.630 1.00 89.06 174 GLY A N 1
ATOM 1375 C CA . GLY A 1 174 ? -15.027 -2.242 14.755 1.00 89.06 174 GLY A CA 1
ATOM 1376 C C . GLY A 1 174 ? -16.498 -2.517 15.034 1.00 89.06 174 GLY A C 1
ATOM 1377 O O . GLY A 1 174 ? -17.159 -3.181 14.200 1.00 89.06 174 GLY A O 1
#

Nearest PDB structures (foldseek):
  8og3-assembly1_B  TM=7.912E-01  e=1.820E-09  Escherichia coli
  5hdj-assembly1_A  TM=8.080E-01  e=7.645E-09  Priestia megaterium
  1zch-assembly1_A-2  TM=8.364E-01  e=1.438E-08  Bacillus subtilis
  3n2s-assembly2_D  TM=8.174E-01  e=1.210E-08  Bacillus subtilis
  3hzn-assembly1_H  TM=7.574E-01  e=4.830E-09  Salmonella enterica subsp. enterica serovar Typhimurium str. LT2